Protein AF-A0A962T7B4-F1 (afdb_monomer_lite)

Structure (mmCIF, N/CA/C/O backbone):
data_AF-A0A962T7B4-F1
#
_entry.id   AF-A0A962T7B4-F1
#
loop_
_atom_site.group_PDB
_atom_site.id
_atom_site.type_symbol
_atom_site.label_atom_id
_atom_site.label_alt_id
_atom_site.label_comp_id
_atom_site.label_asym_id
_atom_site.label_entity_id
_atom_site.label_seq_id
_atom_site.pdbx_PDB_ins_code
_atom_site.Cartn_x
_atom_site.Cartn_y
_atom_site.Cartn_z
_atom_site.occupancy
_atom_site.B_iso_or_equiv
_atom_site.auth_seq_id
_atom_site.auth_comp_id
_atom_site.auth_asym_id
_atom_site.auth_atom_id
_atom_site.pdbx_PDB_model_num
ATOM 1 N N . MET A 1 1 ? -48.019 32.734 8.068 1.00 33.25 1 MET A N 1
ATOM 2 C CA . MET A 1 1 ? -46.835 32.081 8.679 1.00 33.25 1 MET A CA 1
ATOM 3 C C . MET A 1 1 ? -45.991 31.510 7.541 1.00 33.25 1 MET A C 1
ATOM 5 O O . MET A 1 1 ? -46.561 30.772 6.757 1.00 33.25 1 MET A O 1
ATOM 9 N N . ARG A 1 2 ? -44.843 32.139 7.210 1.00 24.70 2 ARG A N 1
ATOM 10 C CA . ARG A 1 2 ? -43.448 31.614 7.358 1.00 24.70 2 ARG A CA 1
ATOM 11 C C . ARG A 1 2 ? -43.230 30.255 6.664 1.00 24.70 2 ARG A C 1
ATOM 13 O O . ARG A 1 2 ? -44.027 29.370 6.905 1.00 24.70 2 ARG A O 1
ATOM 20 N N . GLN A 1 3 ? -42.178 29.935 5.906 1.00 30.19 3 GLN A N 1
ATOM 21 C CA . GLN A 1 3 ? -40.906 30.528 5.436 1.00 30.19 3 GLN A CA 1
ATOM 22 C C . GLN A 1 3 ? -40.343 29.462 4.439 1.00 30.19 3 GLN A C 1
ATOM 24 O O . GLN A 1 3 ? -40.496 28.283 4.721 1.00 30.19 3 GLN A O 1
ATOM 29 N N . VAL A 1 4 ? -39.895 29.811 3.222 1.00 32.12 4 VAL A N 1
ATOM 30 C CA . VAL A 1 4 ? -38.485 29.847 2.726 1.00 32.12 4 VAL A CA 1
ATOM 31 C C . VAL A 1 4 ? -37.834 28.525 2.227 1.00 32.12 4 VAL A C 1
ATOM 33 O O . VAL A 1 4 ? -37.826 27.526 2.933 1.00 32.12 4 VAL A O 1
ATOM 36 N N . ALA A 1 5 ? -37.153 28.671 1.065 1.00 32.62 5 ALA A N 1
ATOM 37 C CA . ALA A 1 5 ? -36.097 27.864 0.395 1.00 32.62 5 ALA A CA 1
ATOM 38 C C . ALA A 1 5 ? -36.569 26.630 -0.413 1.00 32.62 5 ALA A C 1
ATOM 40 O O . ALA A 1 5 ? -37.476 25.941 0.018 1.00 32.62 5 ALA A O 1
ATOM 41 N N . GLN A 1 6 ? -36.058 26.266 -1.601 1.00 41.66 6 GLN A N 1
ATOM 42 C CA . GLN A 1 6 ? -34.764 26.388 -2.318 1.00 41.66 6 GLN A CA 1
ATOM 43 C C . GLN A 1 6 ? -35.093 26.405 -3.848 1.00 41.66 6 GLN A C 1
ATOM 45 O O . GLN A 1 6 ? -36.181 25.985 -4.215 1.00 41.66 6 GLN A O 1
ATOM 50 N N . GLY A 1 7 ? -34.329 26.863 -4.846 1.00 32.03 7 GLY A N 1
ATOM 51 C CA . GLY A 1 7 ? -32.893 27.057 -5.026 1.00 32.03 7 GLY A CA 1
ATOM 52 C C . GLY A 1 7 ? -32.448 26.390 -6.350 1.00 32.03 7 GLY A C 1
ATOM 53 O O . GLY A 1 7 ? -32.551 25.182 -6.478 1.00 32.03 7 GLY A O 1
ATOM 54 N N . CYS A 1 8 ? -31.915 27.191 -7.283 1.00 29.77 8 CYS A N 1
ATOM 55 C CA . CYS A 1 8 ? -30.908 26.850 -8.308 1.00 29.77 8 CYS A CA 1
ATOM 56 C C . CYS A 1 8 ? -31.208 25.877 -9.483 1.00 29.77 8 CYS A C 1
ATOM 58 O O . CYS A 1 8 ? -31.119 24.664 -9.361 1.00 29.77 8 CYS A O 1
ATOM 60 N N . GLY A 1 9 ? -31.346 26.465 -10.683 1.00 34.62 9 GLY A N 1
ATOM 61 C CA . GLY A 1 9 ? -30.377 26.296 -11.783 1.00 34.62 9 GLY A CA 1
ATOM 62 C C . GLY A 1 9 ? -30.369 24.985 -12.578 1.00 34.62 9 GLY A C 1
ATOM 63 O O . GLY A 1 9 ? -29.524 24.125 -12.351 1.00 34.62 9 GLY A O 1
ATOM 64 N N . SER A 1 10 ? -31.202 24.888 -13.618 1.00 34.94 10 SER A N 1
ATOM 65 C CA . SER A 1 10 ? -31.022 23.898 -14.687 1.00 34.94 10 SER A CA 1
ATOM 66 C C . SER A 1 10 ? -29.802 24.264 -15.546 1.00 34.94 10 SER A C 1
ATOM 68 O O . SER A 1 10 ? -29.866 25.182 -16.366 1.00 34.94 10 SER A O 1
ATOM 70 N N . VAL A 1 11 ? -28.684 23.561 -15.371 1.00 40.38 11 VAL A N 1
ATOM 71 C CA . VAL A 1 11 ? -27.523 23.665 -16.268 1.00 40.38 11 VAL A CA 1
ATOM 72 C C . VAL A 1 11 ? -27.825 22.860 -17.531 1.00 40.38 11 VAL A C 1
ATOM 74 O O . VAL A 1 11 ? -27.815 21.631 -17.519 1.00 40.38 11 VAL A O 1
ATOM 77 N N . THR A 1 12 ? -28.121 23.546 -18.632 1.00 36.59 12 THR A N 1
ATOM 78 C CA . THR A 1 12 ? -28.198 22.929 -19.960 1.00 36.59 12 THR A CA 1
ATOM 79 C C . THR A 1 12 ? -26.785 22.762 -20.508 1.00 36.59 12 THR A C 1
ATOM 81 O O . THR A 1 12 ? -26.115 23.751 -20.807 1.00 36.59 12 THR A O 1
ATOM 84 N N . TRP A 1 13 ? -26.321 21.523 -20.656 1.00 29.53 13 TRP A N 1
ATOM 85 C CA . TRP A 1 13 ? -25.064 21.229 -21.339 1.00 29.53 13 TRP A CA 1
ATOM 86 C C . TRP A 1 13 ? -25.220 21.504 -22.837 1.00 29.53 13 TRP A C 1
ATOM 88 O O . TRP A 1 13 ? -25.819 20.716 -23.565 1.00 29.53 13 TRP A O 1
ATOM 98 N N . GLN A 1 14 ? -24.691 22.632 -23.311 1.00 36.50 14 GLN A N 1
ATOM 99 C CA . GLN A 1 14 ? -24.468 22.837 -24.739 1.00 36.50 14 GLN A CA 1
ATOM 100 C C . GLN A 1 14 ? -23.275 21.986 -25.182 1.00 36.50 14 GLN A C 1
ATOM 102 O O . GLN A 1 14 ? -22.171 22.106 -24.652 1.00 36.50 14 GLN A O 1
ATOM 107 N N . THR A 1 15 ? -23.508 21.114 -26.161 1.00 44.69 15 THR A N 1
ATOM 108 C CA . THR A 1 15 ? -22.480 20.323 -26.838 1.00 44.69 15 THR A CA 1
ATOM 109 C C . THR A 1 15 ? -21.514 21.258 -27.564 1.00 44.69 15 THR A C 1
ATOM 111 O O . THR A 1 15 ? -21.831 21.799 -28.623 1.00 44.69 15 THR A O 1
ATOM 114 N N . ILE A 1 16 ? -20.324 21.453 -26.999 1.00 36.31 16 ILE A N 1
ATOM 115 C CA . ILE A 1 16 ? -19.224 22.138 -27.680 1.00 36.31 16 ILE A CA 1
ATOM 116 C C . ILE A 1 16 ? -18.734 21.208 -28.797 1.00 36.31 16 ILE A C 1
ATOM 118 O O . ILE A 1 16 ? -18.250 20.108 -28.529 1.00 36.31 16 ILE A O 1
ATOM 122 N N . LYS A 1 17 ? -18.895 21.629 -30.059 1.00 42.16 17 LYS A N 1
ATOM 123 C CA . LYS A 1 17 ? -18.326 20.923 -31.216 1.00 42.16 17 LYS A CA 1
ATOM 124 C C . LYS A 1 17 ? -16.793 20.969 -31.142 1.00 42.16 17 LYS A C 1
ATOM 126 O O . LYS A 1 17 ? -16.248 22.057 -30.958 1.00 42.16 17 LYS A O 1
ATOM 131 N N . PRO A 1 18 ? -16.086 19.842 -31.318 1.00 40.78 18 PRO A N 1
ATOM 132 C CA . PRO A 1 18 ? -14.641 19.802 -31.183 1.00 40.78 18 PRO A CA 1
ATOM 133 C C . PRO A 1 18 ? -13.979 20.043 -32.542 1.00 40.78 18 PRO A C 1
ATOM 135 O O . PRO A 1 18 ? -13.360 19.137 -33.067 1.00 40.78 18 PRO A O 1
ATOM 138 N N . ASP A 1 19 ? -14.114 21.227 -33.136 1.00 49.59 19 ASP A N 1
ATOM 139 C CA . ASP A 1 19 ? -13.420 21.529 -34.399 1.00 49.59 19 ASP A CA 1
ATOM 140 C C . ASP A 1 19 ? -13.008 23.000 -34.470 1.00 49.59 19 ASP A C 1
ATOM 142 O O . ASP A 1 19 ? -13.607 23.789 -35.194 1.00 49.59 19 ASP A O 1
ATOM 146 N N . SER A 1 20 ? -11.974 23.381 -33.711 1.00 44.75 20 SER A N 1
ATOM 147 C CA . SER A 1 20 ? -11.183 24.590 -34.003 1.00 44.75 20 SER A CA 1
ATOM 148 C C . SER A 1 20 ? -9.943 24.726 -33.110 1.00 44.75 20 SER A C 1
ATOM 150 O O . SER A 1 20 ? -9.778 25.751 -32.456 1.00 44.75 20 SER A O 1
ATOM 152 N N . ILE A 1 21 ? -9.047 23.736 -33.062 1.00 37.41 21 ILE A N 1
ATOM 153 C CA . ILE A 1 21 ? -7.652 23.988 -32.655 1.00 37.41 21 ILE A CA 1
ATOM 154 C C . ILE A 1 21 ? -6.735 23.213 -33.600 1.00 37.41 21 ILE A C 1
ATOM 156 O O . ILE A 1 21 ? -6.911 22.021 -33.834 1.00 37.41 21 ILE A O 1
ATOM 160 N N . GLY A 1 22 ? -5.807 23.953 -34.203 1.00 35.06 22 GLY A N 1
A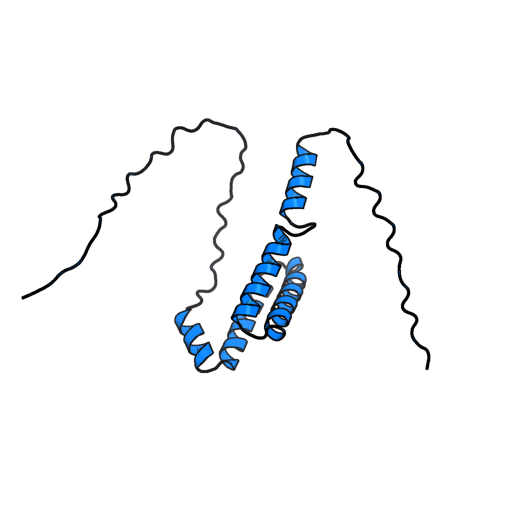TOM 161 C CA . GLY A 1 22 ? -4.961 23.531 -35.304 1.00 35.06 22 GLY A CA 1
ATOM 162 C C . GLY A 1 22 ? -4.202 22.224 -35.081 1.00 35.06 22 GLY A C 1
ATOM 163 O O . GLY A 1 22 ? -3.714 21.897 -34.003 1.00 35.06 22 GLY A O 1
ATOM 164 N N . ARG A 1 23 ? -4.076 21.508 -36.194 1.00 38.19 23 ARG A N 1
ATOM 165 C CA . ARG A 1 23 ? -3.219 20.353 -36.432 1.00 38.19 23 ARG A CA 1
ATOM 166 C C . ARG A 1 23 ? -1.769 20.648 -36.016 1.00 38.19 23 ARG A C 1
ATOM 168 O O . ARG A 1 23 ? -1.071 21.365 -36.722 1.00 38.19 23 ARG A O 1
ATOM 175 N N . MET A 1 24 ? -1.308 20.015 -34.939 1.00 30.92 24 MET A N 1
ATOM 176 C CA . MET A 1 24 ? 0.111 19.741 -34.692 1.00 30.92 24 MET A CA 1
ATOM 177 C C . MET A 1 24 ? 0.284 18.222 -34.659 1.00 30.92 24 MET A C 1
ATOM 179 O O . MET A 1 24 ? -0.363 17.519 -33.884 1.00 30.92 24 MET A O 1
ATOM 183 N N . ALA A 1 25 ? 1.099 17.704 -35.573 1.00 43.69 25 ALA A N 1
ATOM 184 C CA . ALA A 1 25 ? 1.346 16.282 -35.725 1.00 43.69 25 ALA A CA 1
ATOM 185 C C . ALA A 1 25 ? 2.251 15.767 -34.596 1.00 43.69 25 ALA A C 1
ATOM 187 O O . ALA A 1 25 ? 3.458 15.970 -34.614 1.00 43.69 25 ALA A O 1
ATOM 188 N N . SER A 1 26 ? 1.671 15.048 -33.641 1.00 39.97 26 SER A N 1
ATOM 189 C CA . SER A 1 26 ? 2.353 13.964 -32.936 1.00 39.97 26 SER A CA 1
ATOM 190 C C . SER A 1 26 ? 1.290 12.983 -32.471 1.00 39.97 26 SER A C 1
ATOM 192 O O . SER A 1 26 ? 0.449 13.291 -31.627 1.00 39.97 26 SER A O 1
ATOM 194 N N . GLY A 1 27 ? 1.269 11.815 -33.106 1.00 38.19 27 GLY A N 1
ATOM 195 C CA . GLY A 1 27 ? 0.332 10.744 -32.807 1.00 38.19 27 GLY A CA 1
ATOM 196 C C . GLY A 1 27 ? 0.661 10.080 -31.477 1.00 38.19 27 GLY A C 1
ATOM 197 O O . GLY A 1 27 ? 1.119 8.943 -31.461 1.00 38.19 27 GLY A O 1
ATOM 198 N N . PHE A 1 28 ? 0.388 10.749 -30.358 1.00 38.56 28 PHE A N 1
ATOM 199 C CA . PHE A 1 28 ? 0.267 10.070 -29.074 1.00 38.56 28 PHE A CA 1
ATOM 200 C C . PHE A 1 28 ? -1.155 9.519 -28.963 1.00 38.56 28 PHE A C 1
ATOM 202 O O . PHE A 1 28 ? -2.057 10.140 -28.402 1.00 38.56 28 PHE A O 1
ATOM 209 N N . ARG A 1 29 ? -1.384 8.346 -29.566 1.00 42.12 29 ARG A N 1
ATOM 210 C CA . ARG A 1 29 ? -2.613 7.588 -29.326 1.00 42.12 29 ARG A CA 1
ATOM 211 C C . ARG A 1 29 ? -2.550 7.100 -27.884 1.00 42.12 29 ARG A C 1
ATOM 213 O O . ARG A 1 29 ? -1.934 6.071 -27.616 1.00 42.12 29 ARG A O 1
ATOM 220 N N . VAL A 1 30 ? -3.195 7.823 -26.969 1.00 41.38 30 VAL A N 1
ATOM 221 C CA . VAL A 1 30 ? -3.598 7.251 -25.683 1.00 41.38 30 VAL A CA 1
ATOM 222 C C . VAL A 1 30 ? -4.442 6.034 -26.041 1.00 41.38 30 VAL A C 1
ATOM 224 O O . VAL A 1 30 ? -5.570 6.171 -26.511 1.00 41.38 30 VAL A O 1
ATOM 227 N N . LYS A 1 31 ? -3.873 4.829 -25.924 1.00 39.12 31 LYS A N 1
ATOM 228 C CA . LYS A 1 31 ? -4.698 3.627 -25.874 1.00 39.12 31 LYS A CA 1
ATOM 229 C C . LYS A 1 31 ? -5.598 3.847 -24.669 1.00 39.12 31 LYS A C 1
ATOM 231 O O . LYS A 1 31 ? -5.084 4.028 -23.567 1.00 39.12 31 LYS A O 1
ATOM 236 N N . THR A 1 32 ? -6.905 3.908 -24.897 1.00 42.75 32 THR A N 1
ATOM 237 C CA . THR A 1 32 ? -7.910 3.740 -23.853 1.00 42.75 32 THR A CA 1
ATOM 238 C C . THR A 1 32 ? -7.437 2.582 -22.987 1.00 42.75 32 THR A C 1
ATOM 240 O O . THR A 1 32 ? -7.358 1.451 -23.462 1.00 42.75 32 THR A O 1
ATOM 243 N N . MET A 1 33 ? -6.990 2.887 -21.767 1.00 33.44 33 MET A N 1
ATOM 244 C CA . MET A 1 33 ? -6.668 1.856 -20.797 1.00 33.44 33 MET A CA 1
ATOM 245 C C . MET A 1 33 ? -7.995 1.166 -20.532 1.00 33.44 33 MET A C 1
ATOM 247 O O . MET A 1 33 ? -8.899 1.780 -19.966 1.00 33.44 33 MET A O 1
ATOM 251 N N . GLU A 1 34 ? -8.142 -0.064 -21.023 1.00 41.94 34 GLU A N 1
ATOM 252 C CA . GLU A 1 34 ? -9.207 -0.946 -20.574 1.00 41.94 34 GLU A CA 1
ATOM 253 C C . GLU A 1 34 ? -9.144 -0.916 -19.052 1.00 41.94 34 GLU A C 1
ATOM 255 O O . GLU A 1 34 ? -8.126 -1.264 -18.451 1.00 41.94 34 GLU A O 1
ATOM 260 N N . THR A 1 35 ? -10.181 -0.355 -18.434 1.00 41.62 35 THR A N 1
ATOM 261 C CA . THR A 1 35 ? -10.321 -0.336 -16.987 1.00 41.62 35 THR A CA 1
ATOM 262 C C . THR A 1 35 ? -10.457 -1.790 -16.576 1.00 41.62 35 THR A C 1
ATOM 264 O O . THR A 1 35 ? -11.548 -2.354 -16.629 1.00 41.62 35 THR A O 1
ATOM 267 N N . THR A 1 36 ? -9.326 -2.425 -16.257 1.00 39.78 36 THR A N 1
ATOM 268 C CA . THR A 1 36 ? -9.276 -3.736 -15.624 1.00 39.78 36 THR A CA 1
ATOM 269 C C . THR A 1 36 ? -10.284 -3.682 -14.498 1.00 39.78 36 THR A C 1
ATOM 271 O O . THR A 1 36 ? -10.123 -2.859 -13.596 1.00 39.78 36 THR A O 1
ATOM 274 N N . LYS A 1 37 ? -11.357 -4.473 -14.627 1.00 43.38 37 LYS A N 1
ATOM 275 C CA . LYS A 1 37 ? -12.464 -4.574 -13.674 1.00 43.38 37 LYS A CA 1
ATOM 276 C C . LYS A 1 37 ? -11.850 -4.610 -12.277 1.00 43.38 37 LYS A C 1
ATOM 278 O O . LYS A 1 37 ? -11.288 -5.629 -11.877 1.00 43.38 37 LYS A O 1
ATOM 283 N N . GLN A 1 38 ? -11.864 -3.479 -11.572 1.00 51.88 38 GLN A N 1
ATOM 284 C CA . GLN A 1 38 ? -11.552 -3.494 -10.155 1.00 51.88 38 GLN A CA 1
ATOM 285 C C . GLN A 1 38 ? -12.598 -4.429 -9.562 1.00 51.88 38 GLN A C 1
ATOM 287 O O . GLN A 1 38 ? -13.774 -4.315 -9.919 1.00 51.88 38 GLN A O 1
ATOM 292 N N . ALA A 1 39 ? -12.161 -5.411 -8.769 1.00 56.16 39 ALA A N 1
ATOM 293 C CA . ALA A 1 39 ? -13.085 -6.237 -8.008 1.00 56.16 39 ALA A CA 1
ATOM 294 C C . ALA A 1 39 ? -14.122 -5.291 -7.397 1.00 56.16 39 ALA A C 1
ATOM 296 O O . ALA A 1 39 ? -13.741 -4.251 -6.857 1.00 56.16 39 ALA A O 1
ATOM 297 N N . GLU A 1 40 ? -15.402 -5.576 -7.609 1.00 65.19 40 GLU A N 1
ATOM 298 C CA . GLU A 1 40 ? -16.500 -4.740 -7.140 1.00 65.19 40 GLU A CA 1
ATOM 299 C C . GLU A 1 40 ? -16.476 -4.776 -5.607 1.00 65.19 40 GLU A C 1
ATOM 301 O O . GLU A 1 40 ? -17.036 -5.662 -4.969 1.00 65.19 40 GLU A O 1
ATOM 306 N N . ILE A 1 41 ? -15.676 -3.887 -5.018 1.00 68.62 41 ILE A N 1
ATOM 307 C CA . ILE A 1 41 ? -15.548 -3.729 -3.578 1.00 68.62 41 ILE A CA 1
ATOM 308 C C . ILE A 1 41 ? -16.721 -2.852 -3.173 1.00 68.62 41 ILE A C 1
ATOM 310 O O . ILE A 1 41 ? -16.702 -1.642 -3.400 1.00 68.62 41 ILE A O 1
ATOM 314 N N . ASP A 1 42 ? -17.739 -3.471 -2.586 1.00 87.44 42 ASP A N 1
ATOM 315 C CA . ASP A 1 42 ? -18.805 -2.732 -1.927 1.00 87.44 42 ASP A CA 1
ATOM 316 C C . ASP A 1 42 ? -18.245 -2.038 -0.676 1.00 87.44 42 ASP A C 1
ATOM 318 O O . ASP A 1 42 ? -17.913 -2.676 0.330 1.00 87.44 42 ASP A O 1
ATOM 322 N N . PHE A 1 43 ? -18.099 -0.716 -0.773 1.00 85.50 43 PHE A N 1
ATOM 323 C CA . PHE A 1 43 ? -17.515 0.113 0.272 1.00 85.50 43 PHE A CA 1
ATOM 324 C C . PHE A 1 43 ? -18.297 0.016 1.583 1.00 85.50 43 PHE A C 1
ATOM 326 O O . PHE A 1 43 ? -17.679 -0.111 2.642 1.00 85.50 43 PHE A O 1
ATOM 333 N N . ASP A 1 44 ? -19.629 0.045 1.516 1.00 90.81 44 ASP A N 1
ATOM 334 C CA . ASP A 1 44 ? -20.476 0.085 2.708 1.00 90.81 44 ASP A CA 1
ATOM 335 C C . ASP A 1 44 ? -20.349 -1.221 3.499 1.00 90.81 44 ASP A C 1
ATOM 337 O O . ASP A 1 44 ? -20.135 -1.196 4.715 1.00 90.81 44 ASP A O 1
ATOM 341 N N . THR A 1 45 ? -20.348 -2.362 2.803 1.00 89.81 45 THR A N 1
ATOM 342 C CA . THR A 1 45 ? -20.120 -3.678 3.418 1.00 89.81 45 THR A CA 1
ATOM 343 C C . THR A 1 45 ? -18.755 -3.763 4.103 1.00 89.81 45 THR A C 1
ATOM 345 O O . THR A 1 45 ? -18.650 -4.236 5.236 1.00 89.81 45 THR A O 1
ATOM 348 N N . TRP A 1 46 ? -17.689 -3.285 3.457 1.00 92.06 46 TRP A N 1
ATOM 349 C CA . TRP A 1 46 ? -16.340 -3.347 4.029 1.00 92.06 46 TRP A CA 1
ATOM 350 C C . TRP A 1 46 ? -16.159 -2.373 5.200 1.00 92.06 46 TRP A C 1
ATOM 352 O O . TRP A 1 46 ? -15.450 -2.685 6.158 1.00 92.06 46 TRP A O 1
ATOM 362 N N . ALA A 1 47 ? -16.807 -1.208 5.147 1.00 91.38 47 ALA A N 1
ATOM 363 C CA . ALA A 1 47 ? -16.787 -0.216 6.215 1.00 91.38 47 ALA A CA 1
ATOM 364 C C . ALA A 1 47 ? -17.587 -0.662 7.449 1.00 91.38 47 ALA A C 1
ATOM 366 O O . ALA A 1 47 ? -17.208 -0.334 8.576 1.00 91.38 47 ALA A O 1
ATOM 367 N N . GLU A 1 48 ? -18.690 -1.392 7.264 1.00 93.62 48 GLU A N 1
ATOM 368 C CA . GLU A 1 48 ? -19.396 -2.054 8.366 1.00 93.62 48 GLU A CA 1
ATOM 369 C C . GLU A 1 48 ? -18.526 -3.160 8.968 1.00 93.62 48 GLU A C 1
ATOM 371 O O . GLU A 1 48 ? -18.276 -3.146 10.172 1.00 93.62 48 GLU A O 1
ATOM 376 N N . LEU A 1 49 ? -17.952 -4.033 8.132 1.00 92.62 49 LEU A N 1
ATOM 377 C CA . LEU A 1 49 ? -17.091 -5.120 8.597 1.00 92.62 49 LEU A CA 1
ATOM 378 C C . LEU A 1 49 ? -15.896 -4.608 9.412 1.00 92.62 49 LEU A C 1
ATOM 380 O O . LEU A 1 49 ? -15.599 -5.150 10.469 1.00 92.62 49 LEU A O 1
ATOM 384 N N . ALA A 1 50 ? -15.249 -3.526 8.975 1.00 91.75 50 ALA A N 1
ATOM 385 C CA . ALA A 1 50 ? -14.143 -2.914 9.711 1.00 91.75 50 ALA A CA 1
ATOM 386 C C . ALA A 1 50 ? -14.547 -2.378 11.098 1.00 91.75 50 ALA A C 1
ATOM 388 O O . ALA A 1 50 ? -13.691 -2.255 11.975 1.00 91.75 50 ALA A O 1
ATOM 389 N N . ARG A 1 51 ? -15.828 -2.037 11.303 1.00 93.69 51 ARG A N 1
ATOM 390 C CA . ARG A 1 51 ? -16.362 -1.590 12.599 1.00 93.69 51 ARG A CA 1
ATOM 391 C C . ARG A 1 51 ? -16.758 -2.761 13.493 1.00 93.69 51 ARG A C 1
ATOM 393 O O . ARG A 1 51 ? -16.554 -2.671 14.700 1.00 93.69 51 ARG A O 1
ATOM 400 N N . THR A 1 52 ? -17.318 -3.826 12.923 1.00 96.44 52 THR A N 1
ATOM 401 C CA . THR A 1 52 ? -17.862 -4.960 13.686 1.00 96.44 52 THR A CA 1
ATOM 402 C C . THR A 1 52 ? -16.843 -6.070 13.943 1.00 96.44 52 THR A C 1
ATOM 404 O O . THR A 1 52 ? -16.831 -6.635 15.031 1.00 96.44 52 THR A O 1
ATOM 407 N N . ASP A 1 53 ? -15.995 -6.385 12.961 1.00 95.94 53 ASP A N 1
ATOM 408 C CA . ASP A 1 53 ? -14.952 -7.419 13.027 1.00 95.94 53 ASP A CA 1
ATOM 409 C C . ASP A 1 53 ? -13.685 -6.956 12.268 1.00 95.94 53 ASP A C 1
ATOM 411 O O . ASP A 1 53 ? -13.490 -7.260 11.081 1.00 95.94 53 ASP A O 1
ATOM 415 N N . PRO A 1 54 ? -12.796 -6.209 12.951 1.00 92.00 54 PRO A N 1
ATOM 416 C CA . PRO A 1 54 ? -11.555 -5.709 12.361 1.00 92.00 54 PRO A CA 1
ATOM 417 C C . PRO A 1 54 ? -10.622 -6.813 11.842 1.00 92.00 54 PRO A C 1
ATOM 419 O O . PRO A 1 54 ? -9.916 -6.610 10.850 1.00 92.00 54 PRO A O 1
ATOM 422 N N . ASP A 1 55 ? -10.624 -7.988 12.476 1.00 94.44 55 ASP A N 1
ATOM 423 C CA . ASP A 1 55 ? -9.756 -9.098 12.085 1.00 94.44 55 ASP A CA 1
ATOM 424 C C . ASP A 1 55 ? -10.256 -9.753 10.792 1.00 94.44 55 ASP A C 1
ATOM 426 O O . ASP A 1 55 ? -9.454 -10.099 9.918 1.00 94.44 55 ASP A O 1
ATOM 430 N N . ALA A 1 56 ? -11.575 -9.912 10.630 1.00 92.88 56 ALA A N 1
ATOM 431 C CA . ALA A 1 56 ? -12.165 -10.357 9.366 1.00 92.88 56 ALA A CA 1
ATOM 432 C C . ALA A 1 56 ? -11.893 -9.376 8.230 1.00 92.88 56 ALA A C 1
ATOM 434 O O . ALA A 1 56 ? -11.524 -9.807 7.133 1.00 92.88 56 ALA A O 1
ATOM 435 N N . PHE A 1 57 ? -12.006 -8.075 8.499 1.00 93.69 57 PHE A N 1
ATOM 436 C CA . PHE A 1 57 ? -11.663 -7.047 7.525 1.00 93.69 57 PHE A CA 1
ATOM 437 C C . PHE A 1 57 ? -10.207 -7.172 7.051 1.00 93.69 57 PHE A C 1
ATOM 439 O O . PHE A 1 57 ? -9.955 -7.179 5.845 1.00 93.69 57 PHE A O 1
ATOM 446 N N . GLU A 1 58 ? -9.237 -7.326 7.960 1.00 92.50 58 GLU A N 1
ATOM 447 C CA . GLU A 1 58 ? -7.829 -7.450 7.556 1.00 92.50 58 GLU A CA 1
ATOM 448 C C . GLU A 1 58 ? -7.555 -8.743 6.772 1.00 92.50 58 GLU A C 1
ATO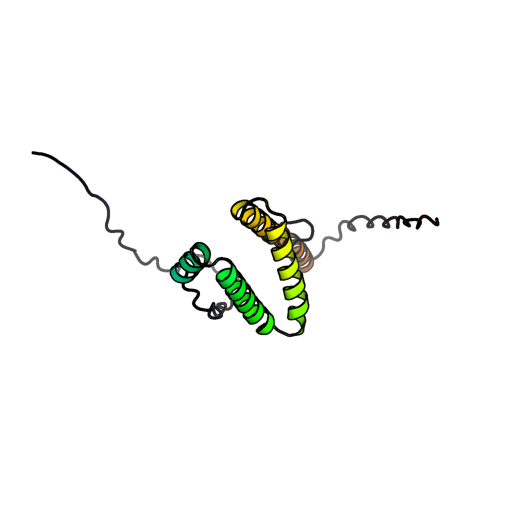M 450 O O . GLU A 1 58 ? -6.786 -8.709 5.808 1.00 92.50 58 GLU A O 1
ATOM 455 N N . ARG A 1 59 ? -8.226 -9.860 7.094 1.00 94.00 59 ARG A N 1
ATOM 456 C CA . ARG A 1 59 ? -8.146 -11.090 6.280 1.00 94.00 59 ARG A CA 1
ATOM 457 C C . ARG A 1 59 ? -8.655 -10.860 4.857 1.00 94.00 59 ARG A C 1
ATOM 459 O O . ARG A 1 59 ? -7.981 -11.240 3.900 1.00 94.00 59 ARG A O 1
ATOM 466 N N . MET A 1 60 ? -9.812 -10.214 4.707 1.00 92.19 60 MET A N 1
ATOM 467 C CA . MET A 1 60 ? -10.388 -9.906 3.392 1.00 92.19 60 MET A CA 1
ATOM 468 C C . MET A 1 60 ? -9.520 -8.932 2.595 1.00 92.19 60 MET A C 1
ATOM 470 O O . MET A 1 60 ? -9.289 -9.137 1.402 1.00 92.19 60 MET A O 1
ATOM 474 N N . ARG A 1 61 ? -8.984 -7.905 3.258 1.00 92.44 61 ARG A N 1
ATOM 475 C CA . ARG A 1 61 ? -8.053 -6.950 2.656 1.00 92.44 61 ARG A CA 1
ATOM 476 C C . ARG A 1 61 ? -6.814 -7.653 2.099 1.00 92.44 61 ARG A C 1
ATOM 478 O O . ARG A 1 61 ? -6.429 -7.369 0.967 1.00 92.44 61 ARG A O 1
ATOM 485 N N . LEU A 1 62 ? -6.190 -8.544 2.872 1.00 94.19 62 LEU A N 1
ATOM 486 C CA . LEU A 1 62 ? -5.010 -9.292 2.423 1.00 94.19 62 LEU A CA 1
ATOM 487 C C . LEU A 1 62 ? -5.337 -10.190 1.226 1.00 94.19 62 LEU A C 1
ATOM 489 O O . LEU A 1 62 ? -4.636 -10.124 0.222 1.00 94.19 62 LEU A O 1
ATOM 493 N N . ALA A 1 63 ? -6.449 -10.928 1.277 1.00 93.62 63 ALA A N 1
ATOM 494 C CA . ALA A 1 63 ? -6.877 -11.787 0.172 1.00 93.62 63 ALA A CA 1
ATOM 495 C C . ALA A 1 63 ? -7.115 -11.005 -1.135 1.00 93.62 63 ALA A C 1
ATOM 497 O O . ALA A 1 63 ? -6.707 -11.445 -2.211 1.00 93.62 63 ALA A O 1
ATOM 498 N N . ALA A 1 64 ? -7.732 -9.821 -1.054 1.00 92.38 64 ALA A N 1
ATOM 499 C CA . ALA A 1 64 ? -7.938 -8.964 -2.221 1.00 92.38 64 ALA A CA 1
ATOM 500 C C . ALA A 1 64 ? -6.612 -8.453 -2.811 1.00 92.38 64 ALA A C 1
ATOM 502 O O . ALA A 1 64 ? -6.451 -8.409 -4.030 1.00 92.38 64 ALA A O 1
ATOM 503 N N . ILE A 1 65 ? -5.646 -8.099 -1.960 1.00 94.06 65 ILE A N 1
ATOM 504 C CA . ILE A 1 65 ? -4.308 -7.677 -2.392 1.00 94.06 65 ILE A CA 1
ATOM 505 C C . ILE A 1 65 ? -3.560 -8.836 -3.055 1.00 94.06 65 ILE A C 1
ATOM 507 O O . ILE A 1 65 ? -3.009 -8.655 -4.142 1.00 94.06 65 ILE A O 1
ATOM 511 N N . ASP A 1 66 ? -3.568 -10.018 -2.442 1.00 95.06 66 ASP A N 1
ATOM 512 C CA . ASP A 1 66 ? -2.902 -11.205 -2.981 1.00 95.06 66 ASP A CA 1
ATOM 513 C C . ASP A 1 66 ? -3.481 -11.593 -4.343 1.00 95.06 66 ASP A C 1
ATOM 515 O O . ASP A 1 66 ? -2.725 -11.829 -5.283 1.00 95.06 66 ASP A O 1
ATOM 519 N N . SER A 1 67 ? -4.807 -11.519 -4.510 1.00 94.06 67 SER A N 1
ATOM 520 C CA . SER A 1 67 ? -5.453 -11.734 -5.810 1.00 94.06 67 SER A CA 1
ATOM 521 C C . SER A 1 67 ? -4.943 -10.772 -6.888 1.00 94.06 67 SER A C 1
ATOM 523 O O . SER A 1 67 ? -4.744 -11.185 -8.033 1.00 94.06 67 SER A O 1
ATOM 525 N N . VAL A 1 68 ? -4.725 -9.496 -6.554 1.00 93.25 68 VAL A N 1
ATOM 526 C CA . VAL A 1 68 ? -4.178 -8.513 -7.501 1.00 93.25 68 VAL A CA 1
ATOM 527 C C . VAL A 1 68 ? -2.724 -8.839 -7.832 1.00 93.25 68 VAL A C 1
ATOM 529 O O . VAL A 1 68 ? -2.346 -8.821 -9.004 1.00 93.25 68 VAL A O 1
ATOM 532 N N . ILE A 1 69 ? -1.909 -9.173 -6.830 1.00 94.06 69 ILE A N 1
ATOM 533 C CA . ILE A 1 69 ? -0.502 -9.540 -7.028 1.00 94.06 69 ILE A CA 1
ATOM 534 C C . ILE A 1 69 ? -0.387 -10.786 -7.908 1.00 94.06 69 ILE A C 1
ATOM 536 O O . ILE A 1 69 ? 0.413 -10.798 -8.842 1.00 94.06 69 ILE A O 1
ATOM 540 N N . ASP A 1 70 ? -1.192 -11.812 -7.654 1.00 94.50 70 ASP A N 1
ATOM 541 C CA . ASP A 1 70 ? -1.140 -13.071 -8.393 1.00 94.50 70 ASP A CA 1
ATOM 542 C C . ASP A 1 70 ? -1.661 -12.925 -9.832 1.00 94.50 70 ASP A C 1
ATOM 544 O O . ASP A 1 70 ? -1.183 -13.619 -10.734 1.00 94.50 70 ASP A O 1
ATOM 548 N N . SER A 1 71 ? -2.556 -11.963 -10.087 1.00 93.88 71 SER A N 1
ATOM 549 C CA . SER A 1 71 ? -2.99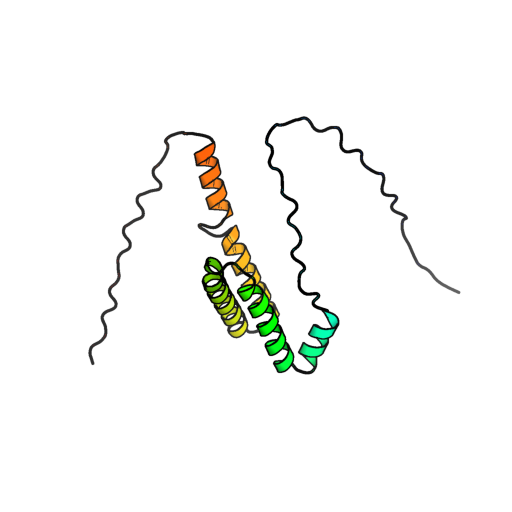9 -11.617 -11.447 1.00 93.88 71 SER A CA 1
ATOM 550 C C . SER A 1 71 ? -1.920 -10.928 -12.298 1.00 93.88 71 SER A C 1
ATOM 552 O O . SER A 1 71 ? -2.023 -10.902 -13.524 1.00 93.88 71 SER A O 1
ATOM 554 N N . ALA A 1 72 ? -0.868 -10.383 -11.676 1.00 94.25 72 ALA A N 1
ATOM 555 C CA . ALA A 1 72 ? 0.207 -9.699 -12.387 1.00 94.25 72 ALA A CA 1
ATOM 556 C C . ALA A 1 72 ? 1.178 -10.686 -13.080 1.00 94.25 72 ALA A C 1
ATOM 558 O O . ALA A 1 72 ? 1.323 -11.832 -12.629 1.00 94.25 72 ALA A O 1
ATOM 559 N N . PRO A 1 73 ? 1.906 -10.244 -14.132 1.00 96.44 73 PRO A N 1
ATOM 560 C CA . PRO A 1 73 ? 2.990 -11.017 -14.745 1.00 96.44 73 PRO A CA 1
ATOM 561 C C . PRO A 1 73 ? 4.016 -11.486 -13.710 1.00 96.44 73 PRO A C 1
ATOM 563 O O . PRO A 1 73 ? 4.325 -10.745 -12.770 1.00 96.44 73 PRO A O 1
ATOM 566 N N . VAL A 1 74 ? 4.545 -12.702 -13.882 1.00 95.75 74 VAL A N 1
ATOM 567 C CA . VAL A 1 74 ? 5.404 -13.390 -12.897 1.00 95.75 74 VAL A CA 1
ATOM 568 C C . VAL A 1 74 ? 6.609 -12.535 -12.502 1.00 95.75 74 VAL A C 1
ATOM 570 O O . VAL A 1 74 ? 6.943 -12.445 -11.321 1.00 95.75 74 VAL A O 1
ATOM 573 N N . GLU A 1 75 ? 7.187 -11.823 -13.465 1.00 96.38 75 GLU A N 1
ATOM 574 C CA . GLU A 1 75 ? 8.357 -10.955 -13.306 1.00 96.38 75 GLU A CA 1
ATOM 575 C C . GLU A 1 75 ? 8.076 -9.773 -12.364 1.00 96.38 75 GLU A C 1
ATOM 577 O O . GLU A 1 75 ? 8.972 -9.261 -11.692 1.00 96.38 75 GLU A O 1
AT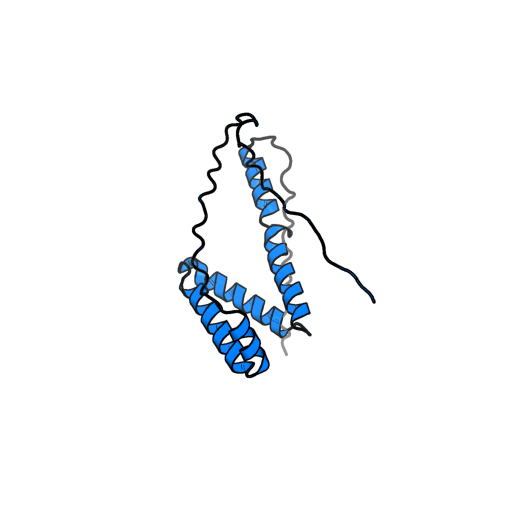OM 582 N N . ASN A 1 76 ? 6.813 -9.345 -12.276 1.00 93.81 76 ASN A N 1
ATOM 583 C CA . ASN A 1 76 ? 6.393 -8.215 -11.455 1.00 93.81 76 ASN A CA 1
ATOM 584 C C . ASN A 1 76 ? 5.933 -8.629 -10.051 1.00 93.81 76 ASN A C 1
ATOM 586 O O . ASN A 1 76 ? 5.946 -7.790 -9.146 1.00 93.81 76 ASN A O 1
ATOM 590 N N . ARG A 1 77 ? 5.549 -9.894 -9.834 1.00 96.88 77 ARG A N 1
ATOM 591 C CA . ARG A 1 77 ? 4.949 -10.352 -8.565 1.00 96.88 77 ARG A CA 1
ATOM 592 C C . ARG A 1 77 ? 5.859 -10.117 -7.368 1.00 96.88 77 ARG A C 1
ATOM 594 O O . ARG A 1 77 ? 5.422 -9.580 -6.354 1.00 96.88 77 ARG A O 1
AT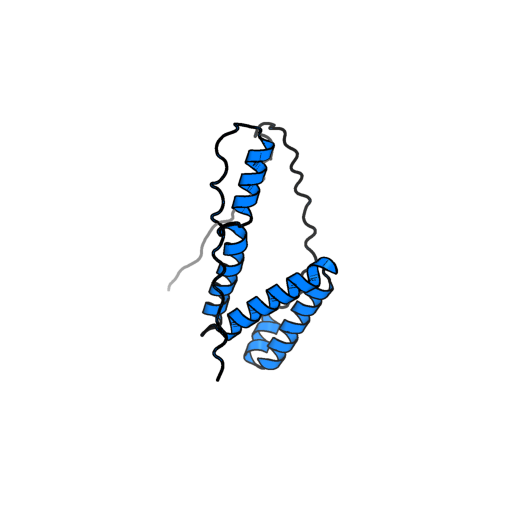OM 601 N N . GLU A 1 78 ? 7.142 -10.454 -7.485 1.00 96.94 78 GLU A N 1
ATOM 602 C CA . GLU A 1 78 ? 8.104 -10.271 -6.391 1.00 96.94 78 GLU A CA 1
ATOM 603 C C . GLU A 1 78 ? 8.288 -8.787 -6.035 1.00 96.94 78 GLU A C 1
ATOM 605 O O . GLU A 1 78 ? 8.357 -8.405 -4.864 1.00 96.94 78 GLU A O 1
ATOM 610 N N . ARG A 1 79 ? 8.328 -7.914 -7.048 1.00 95.81 79 ARG A N 1
ATOM 611 C CA . ARG A 1 79 ? 8.391 -6.463 -6.842 1.00 95.81 79 ARG A CA 1
ATOM 612 C C . ARG A 1 79 ? 7.130 -5.947 -6.145 1.00 95.81 79 ARG A C 1
ATOM 614 O O . ARG A 1 79 ? 7.244 -5.132 -5.230 1.00 95.81 79 ARG A O 1
ATOM 621 N N . LEU A 1 80 ? 5.952 -6.427 -6.544 1.00 96.75 80 LEU A N 1
ATOM 622 C CA . LEU A 1 80 ? 4.681 -6.053 -5.923 1.00 96.75 80 LEU A CA 1
ATOM 623 C C . LEU A 1 80 ? 4.591 -6.526 -4.468 1.00 96.75 80 LEU A C 1
ATOM 625 O O . LEU A 1 80 ? 4.210 -5.736 -3.611 1.00 96.75 80 LEU A O 1
ATOM 629 N N . ARG A 1 81 ? 5.035 -7.749 -4.151 1.00 97.56 81 ARG A N 1
ATOM 630 C CA . ARG A 1 81 ? 5.092 -8.250 -2.764 1.00 97.56 81 ARG A CA 1
ATOM 631 C C . ARG A 1 81 ? 6.006 -7.404 -1.881 1.00 97.56 81 ARG A C 1
ATOM 633 O O . ARG A 1 81 ? 5.636 -7.062 -0.761 1.00 97.56 81 ARG A O 1
ATOM 640 N N . ARG A 1 82 ? 7.172 -6.993 -2.392 1.00 97.31 82 ARG A N 1
ATOM 641 C CA . ARG A 1 82 ? 8.076 -6.074 -1.673 1.00 97.31 82 ARG A CA 1
ATOM 642 C C . ARG A 1 82 ? 7.438 -4.705 -1.427 1.00 97.31 82 ARG A C 1
ATOM 644 O O . ARG A 1 82 ? 7.588 -4.144 -0.342 1.00 97.31 82 ARG A O 1
ATOM 651 N N . LEU A 1 83 ? 6.715 -4.170 -2.413 1.00 95.94 83 LEU A N 1
ATOM 652 C CA . LEU A 1 83 ? 5.971 -2.920 -2.251 1.00 95.94 83 LEU A CA 1
ATOM 653 C C . LEU A 1 83 ? 4.857 -3.065 -1.208 1.00 95.94 83 LEU A C 1
ATOM 655 O O . LEU A 1 83 ? 4.739 -2.211 -0.332 1.00 95.94 83 LEU A O 1
ATOM 659 N N . GLN A 1 84 ? 4.090 -4.151 -1.271 1.00 96.38 84 GLN A N 1
ATOM 660 C CA . GLN A 1 84 ? 3.027 -4.443 -0.319 1.00 96.38 84 GLN A CA 1
ATOM 661 C C . GLN A 1 84 ? 3.568 -4.551 1.110 1.00 96.38 84 GLN A C 1
ATOM 663 O O . GLN A 1 84 ? 3.056 -3.885 2.006 1.00 96.38 84 GLN A O 1
ATOM 668 N N . TRP A 1 85 ? 4.675 -5.274 1.307 1.00 96.56 85 TRP A N 1
ATOM 669 C CA . TRP A 1 85 ? 5.349 -5.340 2.604 1.00 96.56 85 TRP A CA 1
ATOM 670 C C . TRP A 1 85 ? 5.706 -3.946 3.128 1.00 96.56 85 TRP A C 1
ATOM 672 O O . TRP A 1 85 ? 5.432 -3.620 4.281 1.00 96.56 85 TRP A O 1
ATOM 682 N N . ARG A 1 86 ? 6.255 -3.073 2.272 1.00 96.44 86 ARG A N 1
ATOM 683 C CA . ARG A 1 86 ? 6.580 -1.693 2.658 1.00 96.44 86 ARG A CA 1
ATOM 684 C C . ARG A 1 86 ? 5.335 -0.903 3.073 1.00 96.44 86 ARG A C 1
ATOM 686 O O . ARG A 1 86 ? 5.402 -0.159 4.049 1.00 96.44 86 ARG A O 1
ATOM 693 N N . ILE A 1 87 ? 4.218 -1.067 2.363 1.00 95.75 87 ILE A N 1
ATOM 694 C CA . ILE A 1 87 ? 2.929 -0.450 2.713 1.00 95.75 87 ILE A CA 1
ATOM 695 C C . ILE A 1 87 ? 2.463 -0.938 4.088 1.00 95.75 87 ILE A C 1
ATOM 697 O O . ILE A 1 87 ? 2.077 -0.124 4.925 1.00 95.75 87 ILE A O 1
ATOM 701 N N . ASP A 1 88 ? 2.542 -2.241 4.351 1.00 95.31 88 ASP A N 1
ATOM 702 C CA . ASP A 1 88 ? 2.118 -2.818 5.627 1.00 95.31 88 ASP A CA 1
ATOM 703 C C . ASP A 1 88 ? 2.977 -2.332 6.796 1.00 95.31 88 ASP A C 1
ATOM 705 O O . ASP A 1 88 ? 2.445 -2.012 7.861 1.00 95.31 88 ASP A O 1
ATOM 709 N N . GLN A 1 89 ? 4.288 -2.189 6.599 1.00 95.75 89 GLN A N 1
ATOM 710 C CA . GLN A 1 89 ? 5.161 -1.603 7.615 1.00 95.75 89 GLN A CA 1
ATOM 711 C C . GLN A 1 89 ? 4.828 -0.128 7.867 1.00 95.75 89 GLN A C 1
ATOM 713 O O . GLN A 1 89 ? 4.795 0.305 9.019 1.00 95.75 89 GLN A O 1
ATOM 718 N N . GLU A 1 90 ? 4.510 0.641 6.824 1.00 95.69 90 GLU A N 1
ATOM 719 C CA . GLU A 1 90 ? 4.100 2.039 6.974 1.00 95.69 90 GLU A CA 1
ATOM 720 C C . GLU A 1 90 ? 2.794 2.170 7.773 1.00 95.69 90 GLU A C 1
ATOM 722 O O . GLU A 1 90 ? 2.683 3.063 8.618 1.00 95.69 90 GLU A O 1
ATOM 727 N N . ARG A 1 91 ? 1.837 1.250 7.561 1.00 94.88 91 ARG A N 1
ATOM 728 C CA . ARG A 1 91 ? 0.597 1.160 8.352 1.00 94.88 91 ARG A CA 1
ATOM 729 C C . ARG A 1 91 ? 0.881 0.822 9.813 1.00 94.88 91 ARG A C 1
ATOM 731 O O . ARG A 1 91 ? 0.397 1.534 10.683 1.00 94.88 91 ARG A O 1
ATOM 738 N N . LYS A 1 92 ? 1.685 -0.214 10.083 1.00 94.00 92 LYS A N 1
ATOM 739 C CA . LYS A 1 92 ? 2.017 -0.661 11.452 1.00 94.00 92 LYS A CA 1
ATOM 740 C C . LYS A 1 92 ? 2.761 0.399 12.263 1.00 94.00 92 LYS A C 1
ATOM 742 O O . LYS A 1 92 ? 2.547 0.521 13.461 1.00 94.00 92 LYS A O 1
ATOM 747 N N . LEU A 1 93 ? 3.648 1.157 11.618 1.00 95.19 93 LEU A N 1
ATOM 748 C CA . LEU A 1 93 ? 4.447 2.196 12.274 1.00 95.19 93 LEU A CA 1
ATOM 749 C C . LEU A 1 93 ? 3.687 3.517 12.461 1.00 95.19 93 LEU A C 1
ATOM 751 O O . LEU A 1 93 ? 4.188 4.423 13.128 1.00 95.19 93 LEU A O 1
ATOM 755 N N . ALA A 1 94 ? 2.541 3.704 11.808 1.00 96.06 94 ALA A N 1
ATOM 756 C CA . ALA A 1 94 ? 1.760 4.923 11.939 1.00 96.06 94 ALA A CA 1
ATOM 757 C C . ALA A 1 94 ? 0.913 4.894 13.217 1.00 96.06 94 ALA A C 1
ATOM 759 O O . ALA A 1 94 ? 0.277 3.899 13.538 1.00 96.06 94 ALA A O 1
ATOM 760 N N . ARG A 1 95 ? 0.855 6.029 13.923 1.00 93.75 95 ARG A N 1
ATOM 761 C CA . ARG A 1 95 ? 0.060 6.160 15.155 1.00 93.75 95 ARG A CA 1
ATOM 762 C C . ARG A 1 95 ? -1.450 6.160 14.908 1.00 93.75 95 ARG A C 1
ATOM 764 O O . ARG A 1 95 ? -2.209 5.875 15.823 1.00 93.75 95 ARG A O 1
ATOM 771 N N . THR A 1 96 ? -1.882 6.535 13.704 1.00 95.06 96 THR A N 1
ATOM 772 C CA . THR A 1 96 ? -3.299 6.605 13.325 1.00 95.06 96 THR A CA 1
ATOM 773 C C . THR A 1 96 ? -3.500 6.156 11.872 1.00 95.06 96 THR A C 1
ATOM 775 O O . THR A 1 96 ? -2.586 6.318 11.053 1.00 95.06 96 THR A O 1
ATOM 778 N N . PRO A 1 97 ? -4.698 5.659 11.503 1.00 90.62 97 PRO A N 1
ATOM 779 C CA . PRO A 1 97 ? -5.014 5.281 10.122 1.00 90.62 97 PRO A CA 1
ATOM 780 C C . PRO A 1 97 ? -4.850 6.437 9.125 1.00 90.62 97 PRO A C 1
ATOM 782 O O . PRO A 1 97 ? -4.329 6.252 8.027 1.00 90.62 97 PRO A O 1
ATOM 785 N N . MET A 1 98 ? -5.219 7.657 9.528 1.00 95.56 98 MET A N 1
ATOM 786 C CA . MET A 1 98 ? -5.045 8.853 8.699 1.00 95.56 98 MET A CA 1
ATOM 787 C C . MET A 1 98 ? -3.561 9.176 8.471 1.00 95.56 98 MET A C 1
ATOM 789 O O . MET A 1 98 ? -3.153 9.478 7.350 1.00 95.56 98 MET A O 1
ATOM 793 N N . ALA A 1 99 ? -2.723 9.054 9.508 1.00 96.69 99 ALA A N 1
ATOM 794 C CA . ALA A 1 99 ? -1.282 9.232 9.359 1.00 96.69 99 ALA A CA 1
ATOM 795 C C . ALA A 1 99 ? -0.678 8.183 8.411 1.00 96.69 99 ALA A C 1
ATOM 797 O O . ALA A 1 99 ? 0.170 8.531 7.589 1.00 96.69 99 ALA A O 1
ATOM 798 N N . ALA A 1 100 ? -1.136 6.926 8.475 1.00 96.00 100 ALA A N 1
ATOM 799 C CA . ALA A 1 100 ? -0.738 5.889 7.523 1.00 96.00 100 ALA A CA 1
ATOM 800 C C . ALA A 1 100 ? -1.117 6.273 6.085 1.00 96.00 100 ALA A C 1
ATOM 802 O O . ALA A 1 100 ? -0.279 6.190 5.191 1.00 96.00 100 ALA A O 1
ATOM 803 N N . CYS A 1 101 ? -2.345 6.755 5.871 1.00 94.19 101 CYS A N 1
ATOM 804 C CA . CYS A 1 101 ? -2.820 7.200 4.561 1.00 94.19 101 CYS A CA 1
ATOM 805 C C . CYS A 1 101 ? -1.930 8.309 3.975 1.00 94.19 101 CYS A C 1
ATOM 807 O O . CYS A 1 101 ? -1.417 8.181 2.862 1.00 94.19 101 CYS A O 1
ATOM 809 N N . LEU A 1 102 ? -1.645 9.357 4.756 1.00 96.44 102 LEU A N 1
ATOM 810 C CA . LEU A 1 102 ? -0.763 10.448 4.328 1.00 96.44 102 LEU A CA 1
ATOM 811 C C . LEU A 1 102 ? 0.647 9.947 3.993 1.00 96.44 102 LEU A C 1
ATOM 813 O O . LEU A 1 102 ? 1.220 10.324 2.969 1.00 96.44 102 LEU A O 1
ATOM 817 N N . ARG A 1 103 ? 1.201 9.063 4.825 1.00 97.00 103 ARG A N 1
ATOM 818 C CA . ARG A 1 103 ? 2.521 8.460 4.619 1.00 97.00 103 ARG A CA 1
ATOM 819 C C . ARG A 1 103 ? 2.592 7.622 3.337 1.00 97.00 103 ARG A C 1
ATOM 821 O O . ARG A 1 103 ? 3.524 7.788 2.545 1.00 97.00 103 ARG A O 1
ATOM 828 N N . ILE A 1 104 ? 1.580 6.792 3.091 1.00 95.69 104 ILE A N 1
ATOM 829 C CA . ILE A 1 104 ? 1.452 5.988 1.871 1.00 95.69 104 ILE A CA 1
ATOM 830 C C . ILE A 1 104 ? 1.296 6.898 0.643 1.00 95.69 104 ILE A C 1
ATOM 832 O O . ILE A 1 104 ? 2.017 6.714 -0.337 1.00 95.69 104 ILE A O 1
ATOM 836 N N . SER A 1 105 ? 0.452 7.935 0.705 1.00 95.50 105 SER A N 1
ATOM 837 C CA . SER A 1 105 ? 0.290 8.893 -0.402 1.00 95.50 105 SER A CA 1
ATOM 838 C C . SER A 1 105 ? 1.612 9.590 -0.753 1.00 95.50 105 SER A C 1
ATOM 840 O O . SER A 1 105 ? 1.981 9.708 -1.921 1.00 95.50 105 SER A O 1
ATOM 842 N N . ARG A 1 106 ? 2.407 9.959 0.259 1.00 94.75 106 ARG A N 1
ATOM 843 C CA . ARG A 1 106 ? 3.738 10.548 0.073 1.00 94.75 106 ARG A CA 1
ATOM 844 C C . ARG A 1 106 ? 4.733 9.553 -0.517 1.00 94.75 106 ARG A C 1
ATOM 846 O O . ARG A 1 106 ? 5.625 9.950 -1.261 1.00 94.75 106 ARG A O 1
ATOM 853 N N . MET A 1 107 ? 4.630 8.268 -0.180 1.00 94.06 107 MET A N 1
ATOM 854 C CA . MET A 1 107 ? 5.431 7.223 -0.822 1.00 94.06 107 MET A CA 1
ATOM 855 C C . MET A 1 107 ? 5.130 7.143 -2.323 1.00 94.06 107 MET A C 1
ATOM 857 O O . MET A 1 107 ? 6.076 7.128 -3.105 1.00 94.06 107 MET A O 1
ATOM 861 N N . MET A 1 108 ? 3.851 7.169 -2.719 1.00 92.81 108 MET A N 1
ATOM 862 C CA . MET A 1 108 ? 3.448 7.173 -4.134 1.00 92.81 108 MET A CA 1
ATOM 863 C C . MET A 1 108 ? 4.006 8.396 -4.869 1.00 92.81 108 MET A C 1
ATOM 865 O O . MET A 1 108 ? 4.678 8.257 -5.891 1.00 92.81 108 MET A O 1
ATOM 869 N N . TRP A 1 109 ? 3.811 9.593 -4.307 1.00 94.62 109 TRP A N 1
ATOM 870 C CA . TRP A 1 109 ? 4.296 10.832 -4.918 1.00 94.62 109 TRP A CA 1
ATOM 871 C C . TRP A 1 109 ? 5.818 10.901 -5.022 1.00 94.62 109 TRP A C 1
ATOM 873 O O . TRP A 1 109 ? 6.324 11.413 -6.015 1.00 94.62 109 TRP A O 1
ATOM 883 N N . ARG A 1 110 ? 6.567 10.330 -4.070 1.00 92.44 110 ARG A N 1
ATOM 884 C CA . ARG A 1 110 ? 8.035 10.250 -4.164 1.00 92.44 110 ARG A CA 1
ATOM 885 C C . ARG A 1 110 ? 8.513 9.428 -5.358 1.00 92.44 110 ARG A C 1
ATOM 887 O O . ARG A 1 110 ? 9.540 9.760 -5.928 1.00 92.44 110 ARG A O 1
ATOM 894 N N . THR A 1 111 ? 7.798 8.381 -5.761 1.00 90.00 111 THR A N 1
ATOM 895 C CA . THR A 1 111 ? 8.179 7.606 -6.954 1.00 90.00 111 THR A CA 1
ATOM 896 C C . THR A 1 111 ? 7.990 8.409 -8.245 1.00 90.00 111 THR A C 1
ATOM 898 O O . THR A 1 111 ? 8.721 8.205 -9.213 1.00 90.00 111 THR A O 1
ATOM 901 N N . VAL A 1 112 ? 7.036 9.342 -8.260 1.00 92.62 112 VAL A N 1
ATOM 902 C CA . VAL A 1 112 ? 6.728 10.163 -9.438 1.00 92.62 112 VAL A CA 1
ATOM 903 C C . VAL A 1 112 ? 7.581 11.433 -9.486 1.00 92.62 112 VAL A C 1
ATOM 905 O O . VAL A 1 112 ? 8.209 11.701 -10.507 1.00 92.62 112 VAL A O 1
ATOM 908 N N . LEU A 1 113 ? 7.603 12.191 -8.388 1.00 92.56 113 LEU A N 1
ATOM 909 C CA . LEU A 1 113 ? 8.167 13.544 -8.286 1.00 92.56 113 LEU A CA 1
ATOM 910 C C . LEU A 1 113 ? 9.417 13.631 -7.400 1.00 92.56 113 LEU A C 1
ATOM 912 O O . LEU A 1 113 ? 9.991 14.706 -7.262 1.00 92.56 113 LEU A O 1
ATOM 916 N N . GLY A 1 114 ? 9.804 12.544 -6.733 1.00 88.38 114 GLY A N 1
ATOM 917 C CA . GLY A 1 114 ? 11.019 12.526 -5.923 1.00 88.38 114 GLY A CA 1
ATOM 918 C C . GLY A 1 114 ? 12.283 12.508 -6.779 1.00 88.38 114 GLY A C 1
ATOM 919 O O . GLY A 1 114 ? 12.236 12.319 -7.994 1.00 88.38 114 GLY A O 1
ATOM 920 N N . GLU A 1 115 ? 13.424 12.665 -6.116 1.00 87.06 115 GLU A N 1
ATOM 921 C CA . GLU A 1 115 ? 14.740 12.568 -6.743 1.00 87.06 115 GLU A CA 1
ATOM 922 C C . GLU A 1 115 ? 14.915 11.217 -7.457 1.00 87.06 115 GLU A C 1
ATOM 924 O O . GLU A 1 115 ? 14.640 10.154 -6.893 1.00 87.06 115 GLU A O 1
ATOM 929 N N . GLY A 1 116 ? 15.323 11.257 -8.727 1.00 87.00 116 GLY A N 1
ATOM 930 C CA . GLY A 1 116 ? 15.425 10.077 -9.588 1.00 87.00 116 GLY A CA 1
ATOM 931 C C . GLY A 1 116 ? 14.081 9.445 -9.973 1.00 87.00 116 GLY A C 1
ATOM 932 O O . GLY A 1 116 ? 14.071 8.340 -10.524 1.00 87.00 116 GLY A O 1
ATOM 933 N N . GLY A 1 117 ? 12.964 10.114 -9.672 1.00 91.06 117 GLY A N 1
ATOM 934 C CA . GLY A 1 117 ? 11.604 9.674 -9.955 1.00 91.06 117 GLY A CA 1
ATOM 935 C C . GLY A 1 117 ? 11.224 9.750 -11.433 1.00 91.06 117 GLY A C 1
ATOM 936 O O . GLY A 1 117 ? 11.992 10.179 -12.295 1.00 91.06 117 GLY A O 1
ATOM 937 N N . LEU A 1 118 ? 9.998 9.321 -11.729 1.00 93.31 118 LEU A N 1
ATOM 938 C CA . LEU A 1 118 ? 9.496 9.182 -13.096 1.00 93.31 118 LEU A CA 1
ATOM 939 C C . LEU A 1 118 ? 9.581 10.483 -13.913 1.00 93.31 118 LEU A C 1
ATOM 941 O O . LEU A 1 118 ? 9.973 10.437 -15.077 1.00 93.31 118 LEU A O 1
ATOM 945 N N . GLN A 1 119 ? 9.244 11.631 -13.317 1.00 92.44 119 GLN A N 1
ATOM 946 C CA . GLN A 1 119 ? 9.259 12.922 -14.013 1.00 92.44 119 GLN A CA 1
ATOM 947 C C . GLN A 1 119 ? 10.673 13.310 -14.470 1.00 92.44 119 GLN A C 1
ATOM 949 O O . GLN A 1 119 ? 10.848 13.710 -15.620 1.00 92.44 119 GLN A O 1
ATOM 954 N N . GLN A 1 120 ? 11.683 13.103 -13.621 1.00 90.56 120 GLN A N 1
ATOM 955 C CA . GLN A 1 120 ? 13.079 13.354 -13.974 1.00 90.56 120 GLN A CA 1
ATOM 956 C C . GLN A 1 120 ? 13.530 12.440 -15.121 1.00 90.56 120 GLN A C 1
ATOM 958 O O . GLN A 1 120 ? 14.114 12.915 -16.091 1.00 90.56 120 GLN A O 1
ATOM 963 N N . ARG A 1 121 ? 13.192 11.142 -15.064 1.00 92.00 121 ARG A N 1
ATOM 964 C CA . ARG A 1 121 ? 13.529 10.182 -16.132 1.00 92.00 121 ARG A CA 1
ATOM 965 C C . ARG A 1 121 ? 12.875 10.526 -17.463 1.00 92.00 121 ARG A C 1
ATOM 967 O O . ARG A 1 121 ? 13.507 10.391 -18.506 1.00 92.00 121 ARG A O 1
ATOM 974 N N . PHE A 1 122 ? 11.626 10.987 -17.440 1.00 92.75 122 PHE A N 1
ATOM 975 C CA . PHE A 1 122 ? 10.977 11.482 -18.649 1.00 92.75 122 PHE A CA 1
ATOM 976 C C . PHE A 1 122 ? 11.681 12.714 -19.209 1.00 92.75 122 PHE A C 1
ATOM 978 O O . PHE A 1 122 ? 11.908 12.754 -20.414 1.00 92.75 122 PHE A O 1
ATOM 985 N N . SER A 1 123 ? 12.076 13.668 -18.361 1.00 89.31 123 SER A N 1
ATOM 986 C CA . SER A 1 123 ? 12.834 14.848 -18.793 1.00 89.31 123 SER A CA 1
ATOM 987 C C . SER A 1 123 ? 14.169 14.447 -19.429 1.00 89.31 123 SER A C 1
ATOM 989 O O . SER A 1 123 ? 14.485 14.901 -20.523 1.00 89.31 123 SER A O 1
ATOM 991 N N . GLU A 1 124 ? 14.923 13.543 -18.793 1.00 89.88 124 GLU A N 1
ATOM 992 C CA . GLU A 1 124 ? 16.192 13.000 -19.308 1.00 89.88 124 GLU A CA 1
ATOM 993 C C . GLU A 1 124 ? 16.012 12.357 -20.693 1.00 89.88 124 GLU A C 1
ATOM 995 O O . GLU A 1 124 ? 16.753 12.661 -21.628 1.00 89.88 124 GLU A O 1
ATOM 1000 N N . LEU A 1 125 ? 14.989 11.508 -20.848 1.00 91.19 125 LEU A N 1
ATOM 1001 C CA . LEU A 1 125 ? 14.663 10.887 -22.132 1.00 91.19 125 LEU A CA 1
ATOM 1002 C C . LEU A 1 125 ? 14.270 11.931 -23.177 1.00 91.19 125 LEU A C 1
ATOM 1004 O O . LEU A 1 125 ? 14.762 11.881 -24.301 1.00 91.19 125 LEU A O 1
ATOM 1008 N N . GLN A 1 126 ? 13.413 12.892 -22.823 1.00 89.81 126 GLN A N 1
ATOM 1009 C CA . GLN A 1 126 ? 13.011 13.968 -23.727 1.00 89.81 126 GLN A CA 1
ATOM 1010 C C . GLN A 1 126 ? 14.231 14.749 -24.223 1.00 89.81 126 GLN A C 1
ATOM 1012 O O . GLN A 1 126 ? 14.378 14.901 -25.434 1.00 89.81 126 GLN A O 1
ATOM 1017 N N . HIS A 1 127 ? 15.148 15.156 -23.343 1.00 85.75 127 HIS A N 1
ATOM 1018 C CA . HIS A 1 127 ? 16.388 15.827 -23.747 1.00 85.75 127 HIS A CA 1
ATOM 1019 C C . HIS A 1 127 ? 17.250 14.959 -24.674 1.00 85.75 127 HIS A C 1
ATOM 1021 O O . HIS A 1 127 ? 17.740 15.453 -25.689 1.00 85.75 127 HIS A O 1
ATOM 1027 N N . ALA A 1 128 ? 17.379 13.660 -24.390 1.00 85.75 128 ALA A N 1
ATOM 1028 C CA . ALA A 1 128 ? 18.123 12.737 -25.246 1.00 85.75 128 ALA A CA 1
ATOM 1029 C C . ALA A 1 128 ? 17.509 12.601 -26.655 1.00 85.75 128 ALA A C 1
ATOM 1031 O O . ALA A 1 128 ? 18.242 12.533 -27.643 1.00 85.75 128 ALA A O 1
ATOM 1032 N N . PHE A 1 129 ? 16.176 12.598 -26.766 1.00 84.25 129 PHE A N 1
ATOM 1033 C CA . PHE A 1 129 ? 15.468 12.485 -28.046 1.00 84.25 129 PHE A CA 1
ATOM 1034 C C . PHE A 1 129 ? 15.490 13.766 -28.889 1.00 84.25 129 PHE A C 1
ATOM 1036 O O . PHE A 1 129 ? 15.465 13.670 -30.114 1.00 84.25 129 PHE A O 1
ATOM 1043 N N . HIS A 1 130 ? 15.540 14.951 -28.270 1.00 80.00 130 HIS A N 1
ATOM 1044 C CA . HIS A 1 130 ? 15.500 16.230 -28.999 1.00 80.00 130 HIS A CA 1
ATOM 1045 C C . HIS A 1 130 ? 16.866 16.656 -29.565 1.00 80.00 130 HIS A C 1
ATOM 1047 O O . HIS A 1 130 ? 16.929 17.622 -30.317 1.00 80.00 130 HIS A O 1
ATOM 1053 N N . GLY A 1 131 ? 17.924 15.880 -29.301 1.00 58.84 131 GLY A N 1
ATOM 1054 C CA . GLY A 1 131 ? 19.210 15.988 -29.980 1.00 58.84 131 GLY A CA 1
ATOM 1055 C C . GLY A 1 131 ? 20.121 17.085 -29.427 1.00 58.84 131 GLY A C 1
ATOM 1056 O O . GLY A 1 131 ? 19.843 18.264 -29.571 1.00 58.84 131 GLY A O 1
ATOM 1057 N N . ARG A 1 132 ? 21.249 16.639 -28.859 1.00 46.50 132 ARG A N 1
ATOM 1058 C CA . ARG A 1 132 ? 22.562 17.306 -28.800 1.00 46.50 132 ARG A CA 1
ATOM 1059 C C . ARG A 1 132 ? 22.558 18.844 -28.832 1.00 46.50 132 ARG A C 1
ATOM 1061 O O . ARG A 1 132 ? 22.665 19.426 -29.903 1.00 46.50 132 ARG A O 1
ATOM 1068 N N . ASP A 1 133 ? 22.736 19.424 -27.652 1.00 46.06 133 ASP A N 1
ATOM 1069 C CA . ASP A 1 133 ? 24.022 20.061 -27.383 1.00 46.06 133 ASP A CA 1
ATOM 1070 C C . ASP A 1 133 ? 24.807 19.140 -26.448 1.00 46.06 133 ASP A C 1
ATOM 1072 O O . ASP A 1 133 ? 24.313 18.689 -25.414 1.00 46.06 133 ASP A O 1
ATOM 1076 N N . ALA A 1 134 ? 26.020 18.786 -26.861 1.00 52.94 134 ALA A N 1
ATOM 1077 C CA . ALA A 1 134 ? 27.003 18.216 -25.962 1.00 52.94 134 ALA A CA 1
ATOM 1078 C C . ALA A 1 134 ? 27.353 19.296 -24.926 1.00 52.94 134 ALA A C 1
ATOM 1080 O O . ALA A 1 134 ? 28.080 20.234 -25.237 1.00 52.94 134 ALA A O 1
ATOM 1081 N N . GLY A 1 135 ? 26.808 19.181 -23.719 1.00 52.94 135 GLY A N 1
ATOM 1082 C CA . GLY A 1 135 ? 27.041 20.137 -22.646 1.00 52.94 135 GLY A CA 1
ATOM 1083 C C . GLY A 1 135 ? 26.867 19.483 -21.286 1.00 52.94 135 GLY A C 1
ATOM 1084 O O . GLY A 1 135 ? 25.749 19.202 -20.878 1.00 52.94 135 GLY A O 1
ATOM 1085 N N . GLU A 1 136 ? 27.996 19.285 -20.613 1.00 50.34 136 GLU A N 1
ATOM 1086 C CA . GLU A 1 136 ? 28.171 18.833 -19.232 1.00 50.34 136 GLU A CA 1
ATOM 1087 C C . GLU A 1 136 ? 27.968 17.323 -18.955 1.00 50.34 136 GLU A C 1
ATOM 1089 O O . GLU A 1 136 ? 26.845 16.826 -18.829 1.00 50.34 136 GLU A O 1
ATOM 1094 N N . PRO A 1 137 ? 29.066 16.562 -18.763 1.00 52.28 137 PRO A N 1
ATOM 1095 C CA . PRO A 1 137 ? 29.018 15.347 -17.965 1.00 52.28 137 PRO A CA 1
ATOM 1096 C C . PRO A 1 137 ? 28.383 15.705 -16.622 1.00 52.28 137 PRO A C 1
ATOM 1098 O O . PRO A 1 137 ? 28.906 16.556 -15.903 1.00 52.28 137 PRO A O 1
ATOM 1101 N N . THR A 1 138 ? 27.277 15.055 -16.254 1.00 61.31 138 THR A N 1
ATOM 1102 C CA . THR A 1 138 ? 26.839 15.059 -14.855 1.00 61.31 138 THR A CA 1
ATOM 1103 C C . THR A 1 138 ? 28.059 14.659 -14.036 1.00 61.31 138 THR A C 1
ATOM 1105 O O . THR A 1 138 ? 28.611 13.585 -14.301 1.00 61.31 138 THR A O 1
ATOM 1108 N N . ALA A 1 139 ? 28.522 15.561 -13.163 1.00 63.09 139 ALA A N 1
ATOM 1109 C CA . ALA A 1 139 ? 29.791 15.457 -12.451 1.00 63.09 139 ALA A CA 1
ATOM 1110 C C . ALA A 1 139 ? 30.081 14.007 -12.037 1.00 63.09 139 ALA A C 1
ATOM 1112 O O . ALA A 1 139 ? 29.141 13.316 -11.621 1.00 63.09 139 ALA A O 1
ATOM 1113 N N . PRO A 1 140 ? 31.338 13.529 -12.156 1.00 59.72 140 PRO A N 1
ATOM 1114 C CA . PRO A 1 140 ? 31.686 12.166 -11.786 1.00 59.72 140 PRO A CA 1
ATOM 1115 C C . PRO A 1 140 ? 31.101 11.896 -10.408 1.00 59.72 140 PRO A C 1
ATOM 1117 O O . PRO A 1 140 ? 31.428 12.579 -9.437 1.00 59.72 140 PRO A O 1
ATOM 1120 N N . ARG A 1 141 ? 30.154 10.955 -10.358 1.00 62.25 141 ARG A N 1
ATOM 1121 C CA . ARG A 1 141 ? 29.509 10.557 -9.116 1.00 62.25 141 ARG A CA 1
ATOM 1122 C C . ARG A 1 141 ? 30.645 10.132 -8.201 1.00 62.25 141 ARG A C 1
ATOM 1124 O O . ARG A 1 141 ? 31.331 9.159 -8.516 1.00 62.25 141 ARG A O 1
ATOM 1131 N N . ALA A 1 142 ? 30.894 10.932 -7.162 1.00 68.12 142 ALA A N 1
ATOM 1132 C CA . ALA A 1 142 ? 32.018 10.713 -6.270 1.00 68.12 142 ALA A CA 1
ATOM 1133 C C . ALA A 1 142 ? 32.003 9.239 -5.842 1.00 68.12 142 ALA A C 1
ATOM 1135 O O . ALA A 1 142 ? 30.914 8.714 -5.561 1.00 68.12 142 ALA A O 1
ATOM 1136 N N . PRO A 1 143 ? 33.155 8.544 -5.870 1.00 66.38 143 PRO A N 1
ATOM 1137 C CA . PRO A 1 143 ? 33.207 7.166 -5.418 1.00 66.38 143 PRO A CA 1
ATOM 1138 C C . PRO A 1 143 ? 32.612 7.117 -4.009 1.00 66.38 143 PRO A C 1
ATOM 1140 O O . PRO A 1 143 ? 32.981 7.909 -3.143 1.00 66.38 143 PRO A O 1
ATOM 1143 N N . ALA A 1 144 ? 31.618 6.251 -3.815 1.00 70.44 144 ALA A N 1
ATOM 1144 C CA . ALA A 1 144 ? 31.034 6.063 -2.500 1.00 70.44 144 ALA A CA 1
ATOM 1145 C C . ALA A 1 144 ? 32.101 5.430 -1.607 1.00 70.44 144 ALA A C 1
ATOM 1147 O O . ALA A 1 144 ? 32.623 4.365 -1.941 1.00 70.44 144 ALA A O 1
ATOM 1148 N N . ASP A 1 145 ? 32.425 6.090 -0.500 1.00 76.06 145 ASP A N 1
ATOM 1149 C CA . ASP A 1 145 ? 33.341 5.535 0.484 1.00 76.06 145 ASP A CA 1
ATOM 1150 C C . ASP A 1 145 ? 32.627 4.400 1.231 1.00 76.06 145 ASP A C 1
ATOM 1152 O O . ASP A 1 145 ? 31.595 4.602 1.882 1.00 76.06 145 ASP A O 1
ATOM 1156 N N . VAL A 1 146 ? 33.115 3.173 1.051 1.00 78.00 146 VAL A N 1
ATOM 1157 C CA . VAL A 1 146 ? 32.541 1.985 1.684 1.00 78.00 146 VAL A CA 1
ATOM 1158 C C . VAL A 1 146 ? 33.046 1.945 3.120 1.00 78.00 146 VAL A C 1
ATOM 1160 O O . VAL A 1 146 ? 34.134 1.445 3.396 1.00 78.00 146 VAL A O 1
ATOM 1163 N N . ILE A 1 147 ? 32.238 2.458 4.048 1.00 78.38 147 ILE A N 1
ATOM 1164 C CA . ILE A 1 147 ? 32.535 2.362 5.478 1.00 78.38 147 ILE A CA 1
ATOM 1165 C C . ILE A 1 147 ? 32.377 0.898 5.900 1.00 78.38 147 ILE A C 1
ATOM 1167 O O . ILE A 1 147 ? 31.266 0.373 5.998 1.00 78.38 147 ILE A O 1
ATOM 1171 N N . ALA A 1 148 ? 33.501 0.228 6.147 1.00 77.38 148 ALA A N 1
ATOM 1172 C CA . ALA A 1 148 ? 33.505 -1.090 6.756 1.00 77.38 148 ALA A CA 1
ATOM 1173 C C . ALA A 1 148 ? 33.035 -0.974 8.213 1.00 77.38 148 ALA A C 1
ATOM 1175 O O . ALA A 1 148 ? 33.680 -0.329 9.040 1.00 77.38 148 ALA A O 1
ATOM 1176 N N . PHE A 1 149 ? 31.917 -1.618 8.546 1.00 76.06 149 PHE A N 1
ATOM 1177 C CA . PHE A 1 149 ? 31.533 -1.804 9.941 1.00 76.06 149 PHE A CA 1
ATOM 1178 C C . PHE A 1 149 ? 32.406 -2.911 10.530 1.00 76.06 149 PHE A C 1
ATOM 1180 O O . PHE A 1 149 ? 32.243 -4.086 10.195 1.00 76.06 149 PHE A O 1
ATOM 1187 N N . ALA A 1 150 ? 33.355 -2.536 11.388 1.00 74.19 150 ALA A N 1
ATOM 1188 C CA . ALA A 1 150 ? 34.099 -3.508 12.172 1.00 74.19 150 ALA A CA 1
ATOM 1189 C C . ALA A 1 150 ? 33.113 -4.269 13.067 1.00 74.19 150 ALA A C 1
ATOM 1191 O O . ALA A 1 150 ? 32.372 -3.677 13.853 1.00 74.19 150 ALA A O 1
ATOM 1192 N N . ARG A 1 151 ? 33.092 -5.594 12.934 1.00 61.94 151 ARG A N 1
ATOM 1193 C CA . ARG A 1 151 ? 32.404 -6.459 13.885 1.00 61.94 151 ARG A CA 1
ATOM 1194 C C . ARG A 1 151 ? 33.225 -6.426 15.171 1.00 61.94 151 ARG A C 1
ATOM 1196 O O . ARG A 1 151 ? 34.376 -6.855 15.153 1.00 61.94 151 ARG A O 1
ATOM 1203 N N . ALA A 1 152 ? 32.657 -5.883 16.247 1.00 62.50 152 ALA A N 1
ATOM 1204 C CA . ALA A 1 152 ? 33.248 -6.012 17.572 1.00 62.50 152 ALA A CA 1
ATOM 1205 C C . ALA A 1 152 ? 33.440 -7.510 17.853 1.00 62.50 152 ALA A C 1
ATOM 1207 O O . ALA A 1 152 ? 32.497 -8.298 17.735 1.00 62.50 152 ALA A O 1
ATOM 1208 N N . VAL A 1 153 ? 34.692 -7.898 18.079 1.00 65.19 153 VAL A N 1
ATOM 1209 C CA . VAL A 1 153 ? 35.047 -9.223 18.573 1.00 65.19 153 VAL A CA 1
ATOM 1210 C C . VAL A 1 153 ? 35.042 -9.086 20.087 1.00 65.19 153 VAL A C 1
ATOM 1212 O O . VAL A 1 153 ? 35.887 -8.371 20.624 1.00 65.19 153 VAL A O 1
ATOM 1215 N N . ASP A 1 154 ? 34.045 -9.699 20.718 1.00 51.84 154 ASP A N 1
ATOM 1216 C CA . ASP A 1 154 ? 34.087 -10.047 22.140 1.00 51.84 154 ASP A CA 1
ATOM 1217 C C . ASP A 1 154 ? 34.992 -11.274 22.337 1.00 51.84 154 ASP A C 1
ATOM 1219 O O . ASP A 1 154 ? 34.933 -12.191 21.476 1.00 51.84 154 ASP A O 1
#

Foldseek 3Di:
DDDDDDDDDDDDDDDDDPPDDDDDDDPPPPPPPPPPPQPPDPPVVLVVCCVPPVPVSVVVVVVSLVVVLVPDDPVCSVVSVVVVVVLVVLCVPDPDPVSSVVVVVVVVVCQDPNDVHPVVVVVVVVVVVVDDDPDDDPPDPPPDDPDDDDDDDD

Secondary structure (DSSP, 8-state):
--------------------S---------------------HHHHHHHHHH-HHHHHHHHHHHHHHHHHHS-HHHHHHHHHHHHHHHHHHHH-SSHHHHHHHHHHHHHHHHHSTT-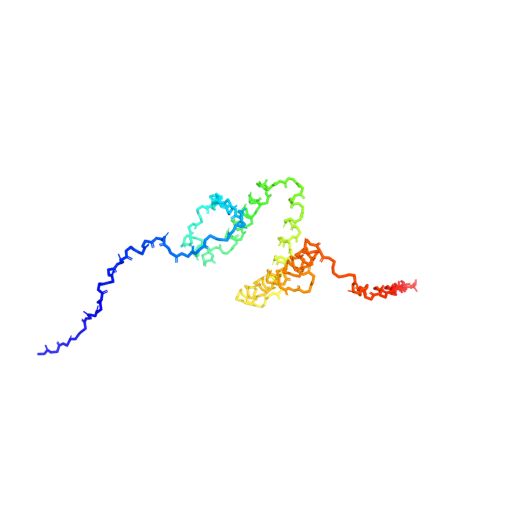HHHHHHHHHHHHH-----------PPP----------

pLDDT: mean 74.29, std 24.12, range [24.7, 97.56]

Radius of gyration: 25.95 Å; chains: 1; bounding box: 82×46×59 Å

Sequence (154 aa):
MRQVAQGCGSVTWQTIKPDSIGRMASGFRVKTMETTKQAEIDFDTWAELARTDPDAFERMRLAAIDSVIDSAPVENRERLRRLQWRIDQERKLARTPMAACLRISRMMWRTVLGEGGLQQRFSELQHAFHGRDAGEPTAPRAPADVIAFARAVD